Protein AF-A0A5M4DB14-F1 (afdb_monomer_lite)

pLDDT: mean 77.0, std 17.89, range [35.97, 96.94]

Structure (mmCIF, N/CA/C/O backbone):
data_AF-A0A5M4DB14-F1
#
_entry.id   AF-A0A5M4DB14-F1
#
loop_
_atom_site.group_PDB
_atom_site.id
_atom_site.type_symbol
_atom_site.label_atom_id
_atom_site.label_alt_id
_atom_site.label_comp_id
_atom_site.label_asym_id
_atom_site.label_entity_id
_atom_site.label_seq_id
_atom_site.pdbx_PDB_ins_code
_atom_site.Cartn_x
_atom_site.Cartn_y
_atom_site.Cartn_z
_atom_site.occupancy
_atom_site.B_iso_or_equiv
_atom_site.auth_seq_id
_atom_site.auth_comp_id
_atom_site.auth_asym_id
_atom_site.auth_atom_id
_atom_site.pdbx_PDB_model_num
ATOM 1 N N . MET A 1 1 ? -23.656 -10.791 34.675 1.00 42.69 1 MET A N 1
ATOM 2 C CA . MET A 1 1 ? -22.885 -11.433 33.591 1.00 42.69 1 MET A CA 1
ATOM 3 C C . MET A 1 1 ? -23.511 -10.957 32.286 1.00 42.69 1 MET A C 1
ATOM 5 O O . MET A 1 1 ? -24.404 -11.599 31.762 1.00 42.69 1 MET A O 1
ATOM 9 N N . SER A 1 2 ? -23.204 -9.719 31.890 1.00 44.06 2 SER A N 1
ATOM 10 C CA . SER A 1 2 ? -23.827 -9.058 30.737 1.00 44.06 2 SER A CA 1
ATOM 11 C C . SER A 1 2 ? -23.307 -9.688 29.452 1.00 44.06 2 SER A C 1
ATOM 13 O O . SER A 1 2 ? -22.102 -9.643 29.202 1.00 44.06 2 SER A O 1
ATOM 15 N N . GLU A 1 3 ? -24.208 -10.273 28.668 1.00 47.31 3 GLU A N 1
ATOM 16 C CA . GLU A 1 3 ? -23.924 -10.772 27.329 1.00 47.31 3 GLU A CA 1
ATOM 17 C C . GLU A 1 3 ? -23.264 -9.675 26.488 1.00 47.31 3 GLU A C 1
ATOM 19 O O . GLU A 1 3 ? -23.847 -8.623 26.218 1.00 47.31 3 GLU A O 1
ATOM 24 N N . GLN A 1 4 ? -22.016 -9.904 26.086 1.00 52.31 4 GLN A N 1
ATOM 25 C CA . GLN A 1 4 ? -21.402 -9.107 25.039 1.00 52.31 4 GLN A CA 1
ATOM 26 C C . GLN A 1 4 ? -22.081 -9.501 23.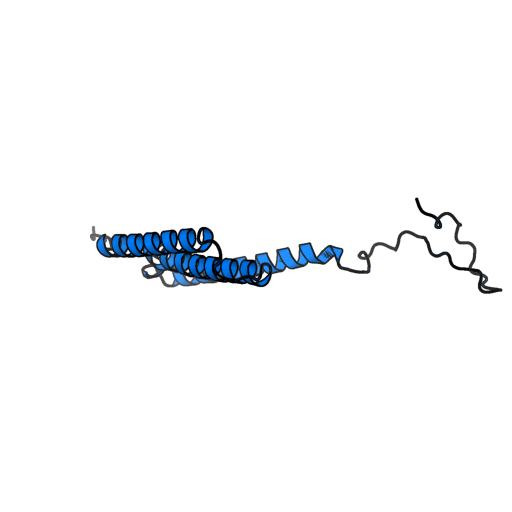729 1.00 52.31 4 GLN A C 1
ATOM 28 O O . GLN A 1 4 ? -21.827 -10.584 23.208 1.00 52.31 4 GLN A O 1
ATOM 33 N N . HIS A 1 5 ? -22.958 -8.640 23.205 1.00 44.25 5 HIS A N 1
ATOM 34 C CA . HIS A 1 5 ? -23.462 -8.763 21.840 1.00 44.25 5 HIS A CA 1
ATOM 35 C C . HIS A 1 5 ? -22.264 -8.823 20.885 1.00 44.25 5 HIS A C 1
ATOM 37 O O . HIS A 1 5 ? -21.637 -7.811 20.569 1.00 44.25 5 HIS A O 1
ATOM 43 N N . HIS A 1 6 ? -21.921 -10.035 20.463 1.00 49.44 6 HIS A N 1
ATOM 44 C CA . HIS A 1 6 ? -20.857 -10.308 19.519 1.00 49.44 6 HIS A CA 1
ATOM 45 C C . HIS A 1 6 ? -21.252 -9.652 18.191 1.00 49.44 6 HIS A C 1
ATOM 47 O O . HIS A 1 6 ? -22.141 -10.126 17.485 1.00 49.44 6 HIS A O 1
ATOM 53 N N . HIS A 1 7 ? -20.632 -8.516 17.865 1.00 61.56 7 HIS A N 1
ATOM 54 C CA . HIS A 1 7 ? -20.820 -7.836 16.585 1.00 61.56 7 HIS A CA 1
ATOM 55 C C . HIS A 1 7 ? -20.115 -8.650 15.492 1.00 61.56 7 HIS A C 1
ATOM 57 O O . HIS A 1 7 ? -18.984 -8.366 15.103 1.00 61.56 7 HIS A O 1
ATOM 63 N N . ILE A 1 8 ? -20.753 -9.738 15.066 1.00 69.31 8 ILE A N 1
ATOM 64 C CA . ILE A 1 8 ? -20.288 -10.570 13.961 1.00 69.31 8 ILE A CA 1
ATOM 65 C C . ILE A 1 8 ? -20.698 -9.842 12.685 1.00 69.31 8 ILE A C 1
ATOM 67 O O . ILE A 1 8 ? -21.881 -9.569 12.462 1.00 69.31 8 ILE A O 1
ATOM 71 N N . THR A 1 9 ? -19.726 -9.490 11.848 1.00 72.88 9 THR A N 1
ATOM 72 C CA . THR A 1 9 ? -20.030 -8.912 10.541 1.00 72.88 9 THR A CA 1
ATOM 73 C C . THR A 1 9 ? -20.854 -9.927 9.743 1.00 72.88 9 THR A C 1
ATOM 75 O O . THR A 1 9 ? -20.494 -11.105 9.679 1.00 72.88 9 THR A O 1
ATOM 78 N N . PRO A 1 10 ? -21.995 -9.522 9.159 1.00 84.06 10 PRO A N 1
ATOM 79 C CA . PRO A 1 10 ? -22.875 -10.469 8.495 1.00 84.06 10 PRO A CA 1
ATOM 80 C C . PRO A 1 10 ? -22.127 -11.134 7.339 1.00 84.06 10 PRO A C 1
ATOM 82 O O . PRO A 1 10 ? -21.526 -10.454 6.503 1.00 84.06 10 PRO A O 1
ATOM 85 N N . VAL A 1 11 ? -22.205 -12.466 7.265 1.00 83.69 11 VAL A N 1
ATOM 86 C CA . VAL A 1 11 ? -21.511 -13.298 6.261 1.00 83.69 11 VAL A CA 1
ATOM 87 C C . VAL A 1 11 ? -21.768 -12.837 4.825 1.00 83.69 11 VAL A C 1
ATOM 89 O O . VAL A 1 11 ? -20.900 -12.950 3.965 1.00 83.69 11 VAL A O 1
ATOM 92 N N . ARG A 1 12 ? -22.928 -12.221 4.578 1.00 86.12 12 ARG A N 1
ATOM 93 C CA . ARG A 1 12 ? -23.287 -11.610 3.296 1.00 86.12 12 ARG A CA 1
ATOM 94 C C . ARG A 1 12 ? -22.328 -10.489 2.881 1.00 86.12 12 ARG A C 1
ATOM 96 O O . ARG A 1 12 ? -21.960 -10.422 1.714 1.00 86.12 12 ARG A O 1
ATOM 103 N N . THR A 1 13 ? -21.910 -9.627 3.808 1.00 87.12 13 THR A N 1
ATOM 104 C CA . THR A 1 13 ? -20.970 -8.530 3.520 1.00 87.12 13 THR A CA 1
ATOM 105 C C . THR A 1 13 ? -19.595 -9.076 3.154 1.00 87.12 13 THR A C 1
ATOM 107 O O . THR A 1 13 ? -18.986 -8.612 2.192 1.00 87.12 13 THR A O 1
ATOM 110 N N . LEU A 1 14 ? -19.130 -10.099 3.877 1.00 88.31 14 LEU A N 1
ATOM 111 C CA . LEU A 1 14 ? -17.859 -10.765 3.589 1.00 88.31 14 LEU A CA 1
ATOM 112 C C . LEU A 1 14 ? -17.900 -11.489 2.238 1.00 88.31 14 LEU A C 1
ATOM 114 O O . LEU A 1 14 ? -16.962 -11.365 1.457 1.00 88.31 14 LEU A O 1
ATOM 118 N N . ALA A 1 15 ? -19.003 -12.176 1.927 1.00 90.12 15 ALA A N 1
ATOM 119 C CA . ALA A 1 15 ? -19.187 -12.879 0.659 1.00 90.12 15 ALA A CA 1
ATOM 120 C C . ALA A 1 15 ? -19.254 -11.925 -0.546 1.00 90.12 15 ALA A C 1
ATOM 122 O O . ALA A 1 15 ? -18.627 -12.187 -1.570 1.00 90.12 15 ALA A O 1
ATOM 123 N N . LEU A 1 16 ? -19.957 -10.792 -0.424 1.00 89.75 16 LEU A N 1
ATOM 124 C CA . LEU A 1 16 ? -19.985 -9.763 -1.471 1.00 89.75 16 LEU A CA 1
ATOM 125 C C . LEU A 1 16 ? -18.599 -9.150 -1.697 1.00 89.75 16 LEU A C 1
ATOM 127 O O . LEU A 1 16 ? -18.189 -8.971 -2.843 1.00 89.75 16 LEU A O 1
ATOM 131 N N . ASN A 1 17 ? -17.857 -8.874 -0.620 1.00 91.56 17 ASN A N 1
ATOM 132 C CA . ASN A 1 17 ? -16.500 -8.351 -0.736 1.00 91.56 17 ASN A CA 1
ATOM 133 C C . ASN A 1 17 ? -15.549 -9.385 -1.350 1.00 91.56 17 ASN A C 1
ATOM 135 O O . ASN A 1 17 ? -14.746 -9.038 -2.207 1.00 91.56 17 ASN A O 1
ATOM 139 N N . LEU A 1 18 ? -15.675 -10.661 -0.973 1.00 90.25 18 LEU A N 1
ATOM 140 C CA . LEU A 1 18 ? -14.937 -11.761 -1.595 1.00 90.25 18 LEU A CA 1
ATOM 141 C C . LEU A 1 18 ? -15.223 -11.834 -3.098 1.00 90.25 18 LEU A C 1
ATOM 143 O O . LEU A 1 18 ? -14.286 -11.898 -3.887 1.00 90.25 18 LEU A O 1
ATOM 147 N N . GLY A 1 19 ? -16.494 -11.744 -3.501 1.00 93.06 19 GLY A N 1
ATOM 148 C CA . GLY A 1 19 ? -16.883 -11.678 -4.910 1.00 93.06 19 GLY A CA 1
ATOM 149 C C . GLY A 1 19 ? -16.237 -10.499 -5.641 1.00 93.06 19 GLY A C 1
ATOM 150 O O . GLY A 1 19 ? -15.645 -10.689 -6.702 1.00 93.06 19 GLY A O 1
ATOM 151 N N . ALA A 1 20 ? -16.264 -9.302 -5.046 1.00 92.25 20 ALA A N 1
ATOM 152 C CA . ALA A 1 20 ? -15.590 -8.129 -5.602 1.00 92.25 20 ALA A CA 1
ATOM 153 C C . ALA A 1 20 ? -14.075 -8.362 -5.758 1.00 92.25 20 ALA A C 1
ATOM 155 O O . ALA A 1 20 ? -13.523 -8.107 -6.825 1.00 92.25 20 ALA A O 1
ATOM 156 N N . LEU A 1 21 ? -13.400 -8.914 -4.744 1.00 92.44 21 LEU A N 1
ATOM 157 C CA . LEU A 1 21 ? -11.967 -9.220 -4.819 1.00 92.44 21 LEU A CA 1
ATOM 158 C C . LEU A 1 21 ? -11.635 -10.270 -5.887 1.00 92.44 21 LEU A C 1
ATOM 160 O O . LEU A 1 21 ? -10.607 -10.135 -6.551 1.00 92.44 21 LEU A O 1
ATOM 164 N N . MET A 1 22 ? -12.484 -11.285 -6.071 1.00 94.38 22 MET A N 1
ATOM 165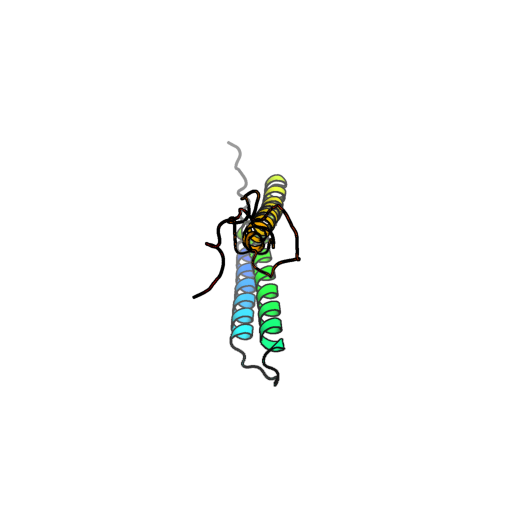 C CA . MET A 1 22 ? -12.320 -12.280 -7.136 1.00 94.38 22 MET A CA 1
ATOM 166 C C . MET A 1 22 ? -12.428 -11.630 -8.518 1.00 94.38 22 MET A C 1
ATOM 168 O O . MET A 1 22 ? -11.606 -11.907 -9.388 1.00 94.38 22 MET A O 1
ATOM 172 N N . VAL A 1 23 ? -13.377 -10.709 -8.707 1.00 93.56 23 VAL A N 1
ATOM 173 C CA . VAL A 1 23 ? -13.502 -9.939 -9.955 1.00 93.56 23 VAL A CA 1
ATOM 174 C C . VAL A 1 23 ? -12.265 -9.073 -10.192 1.00 93.56 23 VAL A C 1
ATOM 176 O O . VAL A 1 23 ? -11.701 -9.117 -11.284 1.00 93.56 23 VAL A O 1
ATOM 179 N N . LEU A 1 24 ? -11.792 -8.337 -9.178 1.00 90.00 24 LEU A N 1
ATOM 180 C CA . LEU A 1 24 ? -10.564 -7.542 -9.301 1.00 90.00 24 LEU A CA 1
ATOM 181 C C . LEU A 1 24 ? -9.339 -8.422 -9.608 1.00 90.00 24 LEU A C 1
ATOM 183 O O . LEU A 1 24 ? -8.493 -8.017 -10.399 1.00 90.00 24 LEU A O 1
ATOM 187 N N . MET A 1 25 ? -9.242 -9.625 -9.032 1.00 91.88 25 MET A N 1
ATOM 188 C CA . MET A 1 25 ? -8.165 -10.572 -9.344 1.00 91.88 25 MET A CA 1
ATOM 189 C C . MET A 1 25 ? -8.208 -10.990 -10.815 1.00 91.88 25 MET A C 1
ATOM 191 O O . MET A 1 25 ? -7.196 -10.889 -11.510 1.00 91.88 25 MET A O 1
ATOM 195 N N . VAL A 1 26 ? -9.369 -11.432 -11.301 1.00 91.75 26 VAL A N 1
ATOM 196 C CA . VAL A 1 26 ? -9.524 -11.822 -12.708 1.00 91.75 26 VAL A CA 1
ATOM 197 C C . VAL A 1 26 ? -9.180 -10.645 -13.616 1.00 91.75 26 VAL A C 1
ATOM 199 O O . VAL A 1 26 ? -8.433 -10.824 -14.571 1.00 91.75 26 VAL A O 1
ATOM 202 N N . LEU A 1 27 ? -9.618 -9.432 -13.272 1.00 87.69 27 LEU A N 1
ATOM 203 C CA . LEU A 1 27 ? -9.287 -8.224 -14.024 1.00 87.69 27 LEU A CA 1
ATOM 204 C C . LEU A 1 27 ? -7.772 -7.975 -14.087 1.00 87.69 27 LEU A C 1
ATOM 206 O O . LEU A 1 27 ? -7.264 -7.676 -15.163 1.00 87.69 27 LEU A O 1
ATOM 210 N N . THR A 1 28 ? -7.036 -8.142 -12.980 1.00 87.94 28 THR A N 1
ATOM 211 C CA . THR A 1 28 ? -5.565 -8.007 -12.999 1.00 87.94 28 THR A CA 1
ATOM 212 C C . THR A 1 28 ? -4.884 -9.067 -13.855 1.00 87.94 28 THR A C 1
ATOM 214 O O . THR A 1 28 ? -3.950 -8.751 -14.585 1.00 87.94 28 THR A O 1
ATOM 217 N N . VAL A 1 29 ? -5.362 -10.313 -13.806 1.00 87.12 29 VAL A N 1
ATOM 218 C CA . VAL A 1 29 ? -4.817 -11.405 -14.623 1.00 87.12 29 VAL A CA 1
ATOM 219 C C . VAL A 1 29 ? -5.096 -11.147 -16.101 1.00 87.12 29 VAL A C 1
ATOM 221 O O . VAL A 1 29 ? -4.201 -11.289 -16.923 1.00 87.12 29 VAL A O 1
ATOM 224 N N . VAL A 1 30 ? -6.305 -10.704 -16.446 1.00 85.50 30 VAL A N 1
ATOM 225 C CA . VAL A 1 30 ? -6.655 -10.334 -17.822 1.00 85.50 30 VAL A CA 1
ATOM 226 C C . VAL A 1 30 ? -5.803 -9.154 -18.294 1.00 85.50 30 VA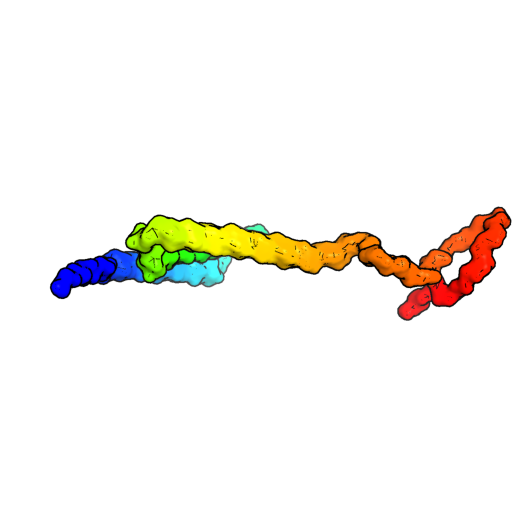L A C 1
ATOM 228 O O . VAL A 1 30 ? -5.231 -9.231 -19.374 1.00 85.50 30 VAL A O 1
ATOM 231 N 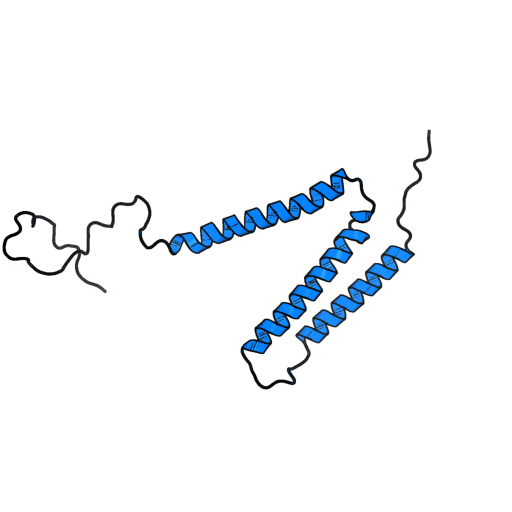N . ALA A 1 31 ? -5.632 -8.107 -17.482 1.00 82.19 31 ALA A N 1
ATOM 232 C CA . ALA A 1 31 ? -4.755 -6.982 -17.818 1.00 82.19 31 ALA A CA 1
ATOM 233 C C . ALA A 1 31 ? -3.295 -7.420 -18.055 1.00 82.19 31 ALA A C 1
ATOM 235 O O . ALA A 1 31 ? -2.623 -6.894 -18.940 1.00 82.19 31 ALA A O 1
ATOM 236 N N . ALA A 1 32 ? -2.817 -8.421 -17.310 1.00 80.50 32 ALA A N 1
ATOM 237 C CA . ALA A 1 32 ? -1.479 -8.978 -17.484 1.00 80.50 32 ALA A CA 1
ATOM 238 C C . ALA A 1 32 ? -1.347 -9.894 -18.716 1.00 80.50 32 ALA A C 1
ATOM 240 O O . ALA A 1 32 ? -0.281 -9.936 -19.324 1.00 80.50 32 ALA A O 1
ATOM 241 N N . LEU A 1 33 ? -2.399 -10.643 -19.068 1.00 77.44 33 LEU A N 1
ATOM 242 C CA . LEU A 1 33 ? -2.351 -11.680 -20.106 1.00 77.44 33 LEU A CA 1
ATOM 243 C C . LEU A 1 33 ? -2.815 -11.220 -21.489 1.00 77.44 33 LEU A C 1
ATOM 245 O O . LEU A 1 33 ? -2.519 -11.911 -22.460 1.00 77.44 33 LEU A O 1
ATOM 249 N N . VAL A 1 34 ? -3.552 -10.113 -21.607 1.00 71.62 34 VAL A N 1
ATOM 250 C CA . VAL A 1 34 ? -4.001 -9.608 -22.912 1.00 71.62 34 VAL A CA 1
ATOM 251 C C . VAL A 1 34 ? -2.781 -9.142 -23.726 1.00 71.62 34 VAL A C 1
ATOM 253 O O . VAL A 1 34 ? -2.128 -8.170 -23.334 1.00 71.62 34 VAL A O 1
ATOM 256 N N . PRO A 1 35 ? -2.466 -9.791 -24.868 1.00 63.28 35 PRO A N 1
ATOM 257 C CA . PRO A 1 35 ? -1.446 -9.307 -25.790 1.00 63.28 35 PRO A CA 1
ATOM 258 C C . PRO A 1 35 ? -1.909 -7.973 -26.401 1.00 63.28 35 PRO A C 1
ATOM 260 O O . PRO A 1 35 ? -3.091 -7.831 -26.728 1.00 63.28 35 PRO A O 1
ATOM 263 N N . PRO A 1 36 ? -1.023 -6.977 -26.552 1.00 60.62 36 PRO A N 1
ATOM 264 C CA . PRO A 1 36 ? -1.409 -5.634 -26.969 1.00 60.62 36 PRO A CA 1
ATOM 265 C C . PRO A 1 36 ? -1.979 -5.562 -28.383 1.00 60.62 36 PRO A C 1
ATOM 267 O O . PRO A 1 36 ? -1.420 -6.082 -29.342 1.00 60.62 36 PRO A O 1
ATOM 270 N N . PHE A 1 37 ? -3.053 -4.785 -28.499 1.00 57.72 37 PHE A N 1
ATOM 271 C CA . PHE A 1 37 ? -3.688 -4.354 -29.744 1.00 57.72 37 PHE A CA 1
ATOM 272 C C . PHE A 1 37 ? -2.982 -3.125 -30.376 1.00 57.72 37 PHE A C 1
ATOM 274 O O . PHE A 1 37 ? -3.475 -2.588 -31.365 1.00 57.72 37 PHE A O 1
ATOM 281 N N . LEU A 1 38 ? -1.871 -2.625 -29.797 1.00 55.69 38 LEU A N 1
ATOM 282 C CA . LEU A 1 38 ? -1.256 -1.331 -30.142 1.00 55.69 38 LEU A CA 1
ATOM 283 C C . LEU A 1 38 ? 0.255 -1.449 -30.469 1.00 55.69 38 LEU A C 1
ATOM 285 O O . LEU A 1 38 ? 0.956 -2.126 -29.723 1.00 55.69 38 LEU A O 1
ATOM 289 N N . PRO A 1 39 ? 0.792 -0.773 -31.511 1.00 61.78 39 PRO A N 1
ATOM 290 C CA . PRO A 1 39 ? 2.113 -1.079 -32.093 1.00 61.78 39 PRO A CA 1
ATOM 291 C C . PRO A 1 39 ? 3.335 -0.396 -31.435 1.00 61.78 39 PRO A C 1
ATOM 293 O O . PRO A 1 39 ? 4.332 -0.190 -32.118 1.00 61.78 39 PRO A O 1
ATOM 296 N N . ASN A 1 40 ? 3.275 0.032 -30.165 1.00 61.72 40 ASN A N 1
ATOM 297 C CA . ASN A 1 40 ? 4.353 0.824 -29.541 1.00 61.72 40 ASN A CA 1
ATOM 298 C C . ASN A 1 40 ? 4.820 0.254 -28.190 1.00 61.72 40 ASN A C 1
ATOM 300 O O . ASN A 1 40 ? 4.146 0.396 -27.169 1.00 61.72 40 ASN A O 1
ATOM 304 N N . ASP A 1 41 ? 6.030 -0.295 -28.188 1.00 68.81 41 ASP A N 1
ATOM 305 C CA . ASP A 1 41 ? 6.563 -1.196 -27.157 1.00 68.81 41 ASP A CA 1
ATOM 306 C C . ASP A 1 41 ? 6.908 -0.497 -25.823 1.00 68.81 41 ASP A C 1
ATOM 308 O O . ASP A 1 41 ? 6.777 -1.078 -24.745 1.00 68.81 41 ASP A O 1
ATOM 312 N N . ALA A 1 42 ? 7.323 0.776 -25.862 1.00 68.75 42 ALA A N 1
ATOM 313 C CA . ALA A 1 42 ? 7.826 1.485 -24.677 1.00 68.75 42 ALA A CA 1
ATOM 314 C C . ALA A 1 42 ? 6.714 2.059 -23.776 1.00 68.75 42 ALA A C 1
ATOM 316 O O . ALA A 1 42 ? 6.726 1.879 -22.558 1.00 68.75 42 ALA A O 1
ATOM 317 N N . TRP A 1 43 ? 5.721 2.733 -24.363 1.00 68.75 43 TRP A N 1
ATOM 318 C CA . TRP A 1 43 ? 4.626 3.372 -23.615 1.00 68.75 43 TRP A CA 1
ATOM 319 C C . TRP A 1 43 ? 3.622 2.359 -23.055 1.00 68.75 43 TRP A C 1
ATOM 321 O O . TRP A 1 43 ? 2.931 2.625 -22.070 1.00 68.75 43 TRP A O 1
ATOM 331 N N . GLN A 1 44 ? 3.570 1.174 -23.655 1.00 70.94 44 GLN A N 1
ATOM 332 C CA . GLN A 1 44 ? 2.663 0.107 -23.268 1.00 70.94 44 GLN A CA 1
ATOM 333 C C . GLN A 1 44 ? 3.013 -0.502 -21.906 1.00 70.94 44 GLN A C 1
ATOM 335 O O . GLN A 1 44 ? 2.120 -0.727 -21.089 1.00 70.94 44 GLN A O 1
ATOM 340 N N . SER A 1 45 ? 4.299 -0.761 -21.655 1.00 73.94 45 SER A N 1
ATOM 341 C CA . SER A 1 45 ? 4.753 -1.355 -20.392 1.00 73.94 45 SER A CA 1
ATOM 342 C C . SER A 1 45 ? 4.393 -0.461 -19.203 1.00 73.94 45 SER A C 1
ATOM 344 O O . SER A 1 45 ? 3.853 -0.927 -18.198 1.00 73.94 45 SER A O 1
ATOM 346 N N . VAL A 1 46 ? 4.585 0.852 -19.364 1.00 81.94 46 VAL A N 1
ATOM 347 C CA . VAL A 1 46 ? 4.214 1.843 -18.350 1.00 81.94 46 VAL A CA 1
ATOM 348 C C . VAL A 1 46 ? 2.701 1.857 -18.139 1.00 81.94 46 VAL A C 1
ATOM 350 O O . VAL A 1 46 ? 2.254 1.747 -17.001 1.00 81.94 46 VAL A O 1
ATOM 353 N N . PHE A 1 47 ? 1.908 1.916 -19.215 1.00 82.62 47 PHE A N 1
ATOM 354 C CA . PHE A 1 47 ? 0.447 1.952 -19.111 1.00 82.62 47 PHE A CA 1
ATOM 355 C C . PHE A 1 47 ? -0.131 0.699 -18.435 1.00 82.62 47 PHE A C 1
ATOM 357 O O . PHE A 1 47 ? -0.955 0.824 -17.527 1.00 82.62 47 PHE A O 1
ATOM 364 N N . ASN A 1 48 ? 0.328 -0.501 -18.811 1.00 83.56 48 ASN A N 1
ATOM 365 C CA . ASN A 1 48 ? -0.135 -1.743 -18.185 1.00 83.56 48 ASN A CA 1
ATOM 366 C C . ASN A 1 48 ? 0.236 -1.790 -16.695 1.00 83.56 48 ASN A C 1
ATOM 368 O O . ASN A 1 48 ? -0.616 -2.072 -15.853 1.00 83.56 48 ASN A O 1
ATOM 372 N N . ASN A 1 49 ? 1.472 -1.416 -16.344 1.00 86.69 49 ASN A N 1
ATOM 373 C CA . ASN A 1 49 ? 1.887 -1.348 -14.944 1.00 86.69 49 ASN A CA 1
ATOM 374 C C . ASN A 1 49 ? 1.067 -0.334 -14.141 1.00 86.69 49 ASN A C 1
ATOM 376 O O . ASN A 1 49 ? 0.673 -0.637 -13.016 1.00 86.69 49 ASN A O 1
ATOM 380 N N . THR A 1 50 ? 0.761 0.841 -14.697 1.00 89.62 50 THR A N 1
ATOM 381 C CA . THR A 1 50 ? -0.089 1.836 -14.025 1.00 89.62 50 THR A CA 1
ATOM 382 C C . THR A 1 50 ? -1.505 1.305 -13.797 1.00 89.62 50 THR A C 1
ATOM 384 O O . THR A 1 50 ? -2.047 1.454 -12.696 1.00 89.62 50 THR A O 1
ATOM 387 N N . VAL A 1 51 ? -2.103 0.646 -14.794 1.00 88.44 51 VAL A N 1
ATOM 388 C CA . VAL A 1 51 ? -3.426 0.015 -14.659 1.00 88.44 51 VAL A CA 1
ATOM 389 C C . VAL A 1 51 ? -3.391 -1.093 -13.603 1.00 88.44 51 VAL A C 1
ATOM 391 O O . VAL A 1 51 ? -4.225 -1.098 -12.695 1.00 88.44 51 VAL A O 1
ATOM 394 N N . ALA A 1 52 ? -2.397 -1.981 -13.652 1.00 88.56 52 ALA A N 1
ATOM 395 C CA . ALA A 1 52 ? -2.232 -3.065 -12.687 1.00 88.56 52 ALA A CA 1
ATOM 396 C C . ALA A 1 52 ? -2.046 -2.545 -11.249 1.00 88.56 52 ALA A C 1
ATOM 398 O O . ALA A 1 52 ? -2.715 -3.032 -10.334 1.00 88.56 52 ALA A O 1
ATOM 399 N N . LEU A 1 53 ? -1.213 -1.515 -11.048 1.00 91.25 53 LEU A N 1
ATOM 400 C CA . LEU A 1 53 ? -1.022 -0.842 -9.755 1.00 91.25 53 LEU A CA 1
ATOM 401 C C . LEU A 1 53 ? -2.318 -0.219 -9.239 1.00 91.25 53 LEU A C 1
ATOM 403 O O . LEU A 1 53 ? -2.657 -0.386 -8.070 1.00 91.25 53 LEU A O 1
ATOM 407 N N . THR A 1 54 ? -3.080 0.443 -10.110 1.00 92.88 54 THR A N 1
ATOM 408 C CA . THR A 1 54 ? -4.353 1.070 -9.728 1.00 92.88 54 THR A CA 1
ATOM 409 C C . THR A 1 54 ? -5.352 0.022 -9.233 1.00 92.88 54 THR A C 1
ATOM 411 O O . THR A 1 54 ? -5.974 0.195 -8.181 1.00 92.88 54 THR A O 1
ATOM 414 N N . ILE A 1 55 ? -5.468 -1.107 -9.941 1.00 92.75 55 ILE A N 1
ATOM 415 C CA . ILE A 1 55 ? -6.343 -2.212 -9.525 1.00 92.75 55 ILE A CA 1
ATOM 416 C C . ILE A 1 55 ? -5.833 -2.845 -8.219 1.00 92.75 55 ILE A C 1
ATOM 418 O O . ILE A 1 55 ? -6.632 -3.149 -7.328 1.00 92.75 55 ILE A O 1
ATOM 422 N N . ALA A 1 56 ? -4.515 -3.000 -8.061 1.00 91.69 56 ALA A N 1
ATOM 423 C CA . ALA A 1 56 ? -3.913 -3.518 -6.834 1.00 91.69 56 ALA A CA 1
ATOM 424 C C . ALA A 1 56 ? -4.200 -2.617 -5.618 1.00 91.69 56 ALA A C 1
ATOM 426 O O . ALA A 1 56 ? -4.565 -3.129 -4.555 1.00 91.69 56 ALA A O 1
ATOM 427 N N . CYS A 1 57 ? -4.120 -1.292 -5.774 1.00 93.62 57 CYS A N 1
ATOM 428 C CA . CYS A 1 57 ? -4.478 -0.331 -4.730 1.00 93.62 57 CYS A CA 1
ATOM 429 C C . CYS A 1 57 ? -5.954 -0.454 -4.330 1.00 93.62 57 CYS A C 1
ATOM 431 O O . CYS A 1 57 ? -6.249 -0.594 -3.143 1.00 93.62 57 CYS A O 1
ATOM 433 N N . LEU A 1 58 ? -6.877 -0.494 -5.300 1.00 93.88 58 LEU A N 1
ATOM 434 C CA . LEU A 1 58 ? -8.313 -0.671 -5.032 1.00 93.88 58 LEU A CA 1
ATOM 435 C C . LEU A 1 58 ? -8.602 -1.976 -4.277 1.00 93.88 58 LEU A C 1
ATOM 437 O O . LEU A 1 58 ? -9.365 -1.989 -3.304 1.00 93.88 58 LEU A O 1
ATOM 441 N N . LYS A 1 59 ? -7.951 -3.071 -4.686 1.00 93.75 59 LYS A N 1
ATOM 442 C CA . LYS A 1 59 ? -8.038 -4.371 -4.011 1.00 93.75 59 LYS A CA 1
ATOM 443 C C . LYS A 1 59 ? -7.570 -4.269 -2.556 1.00 93.75 59 LYS A C 1
ATOM 445 O O . LYS A 1 59 ? -8.270 -4.742 -1.661 1.00 93.75 59 LYS A O 1
ATOM 450 N N . ALA A 1 60 ? -6.420 -3.640 -2.310 1.00 92.81 60 ALA A N 1
ATOM 451 C CA . ALA A 1 60 ? -5.881 -3.461 -0.963 1.00 92.81 60 ALA A CA 1
ATOM 452 C C . ALA A 1 60 ? -6.826 -2.635 -0.074 1.00 92.81 60 ALA A C 1
ATOM 454 O O . ALA A 1 60 ? -7.094 -3.024 1.064 1.00 92.81 60 ALA A O 1
ATOM 455 N N . THR A 1 61 ? -7.408 -1.552 -0.601 1.00 92.88 61 THR A N 1
ATOM 456 C CA . THR A 1 61 ? -8.373 -0.727 0.142 1.00 92.88 61 THR A CA 1
ATOM 457 C C . THR A 1 61 ? -9.613 -1.529 0.557 1.00 92.88 61 THR A C 1
ATOM 459 O O . THR A 1 61 ? -10.021 -1.460 1.717 1.00 92.88 61 THR A O 1
ATOM 462 N N . LEU A 1 62 ? -10.186 -2.342 -0.341 1.00 92.12 62 LEU A N 1
ATOM 463 C CA . LEU A 1 62 ? -11.338 -3.207 -0.027 1.00 92.12 62 LEU A CA 1
ATOM 464 C C . LEU A 1 62 ? -11.018 -4.256 1.047 1.00 92.12 62 LEU A C 1
ATOM 466 O O . LEU A 1 62 ? -11.848 -4.526 1.921 1.00 92.12 62 LEU A O 1
ATOM 470 N N . VAL A 1 63 ? -9.818 -4.843 1.003 1.00 93.50 63 VAL A N 1
ATOM 471 C CA . VAL A 1 63 ? -9.359 -5.806 2.017 1.00 93.50 63 VAL A CA 1
ATOM 472 C C . VAL A 1 63 ? -9.254 -5.139 3.389 1.00 93.50 63 VAL A C 1
ATOM 474 O O . VAL A 1 63 ? -9.800 -5.659 4.363 1.00 93.50 63 VAL A O 1
ATOM 477 N N . ILE A 1 64 ? -8.614 -3.972 3.468 1.00 92.00 64 ILE A N 1
ATOM 478 C CA . ILE A 1 64 ? -8.394 -3.263 4.736 1.00 92.00 64 ILE A CA 1
ATOM 479 C C . ILE A 1 64 ? -9.725 -2.801 5.345 1.00 92.00 64 ILE A C 1
ATOM 481 O O . ILE A 1 64 ? -9.973 -2.984 6.538 1.00 92.00 64 ILE A O 1
ATOM 485 N N . LEU A 1 65 ? -10.621 -2.230 4.539 1.00 90.19 65 LEU A N 1
ATOM 486 C CA . LEU A 1 65 ? -11.872 -1.683 5.064 1.00 90.19 65 LEU A CA 1
ATOM 487 C C . LEU A 1 65 ? -12.821 -2.767 5.586 1.00 90.19 65 LEU A C 1
ATOM 489 O O . LEU A 1 65 ? -13.454 -2.555 6.622 1.00 90.19 65 LEU A O 1
ATOM 493 N N . ILE A 1 66 ? -12.925 -3.901 4.885 1.00 89.88 66 ILE A N 1
ATOM 494 C CA . ILE A 1 66 ? -13.934 -4.928 5.179 1.00 89.88 66 ILE A CA 1
ATOM 495 C C . ILE A 1 66 ? -13.341 -6.137 5.908 1.00 89.88 66 ILE A C 1
ATOM 497 O O . ILE A 1 66 ? -13.816 -6.463 6.992 1.00 89.88 66 ILE A O 1
ATOM 501 N N . PHE A 1 67 ? -12.311 -6.793 5.358 1.00 87.06 67 PHE A N 1
ATOM 502 C CA . PHE A 1 67 ? -11.765 -8.034 5.932 1.00 87.06 67 PHE A CA 1
ATOM 503 C C . PHE A 1 67 ? -10.940 -7.793 7.192 1.00 87.06 67 PHE A C 1
ATOM 505 O O . PHE A 1 67 ? -11.075 -8.542 8.154 1.00 87.06 67 PHE A O 1
ATOM 512 N N . MET A 1 68 ? -10.139 -6.726 7.220 1.00 89.81 68 MET A N 1
ATOM 513 C CA . MET A 1 68 ? -9.465 -6.307 8.456 1.00 89.81 68 MET A CA 1
ATOM 514 C C . MET A 1 68 ? -10.407 -5.570 9.417 1.00 89.81 68 MET A C 1
ATOM 516 O O . MET A 1 68 ? -10.007 -5.203 10.518 1.00 89.81 68 MET A O 1
ATOM 520 N N . GLY A 1 69 ? -11.658 -5.328 9.010 1.00 87.19 69 GLY A N 1
ATOM 521 C CA . GLY A 1 69 ? -12.669 -4.701 9.852 1.00 87.19 69 GLY A CA 1
ATOM 522 C C . GLY A 1 69 ? -12.345 -3.263 10.259 1.00 87.19 69 GLY A C 1
ATOM 523 O O . GLY A 1 69 ? -12.967 -2.755 11.189 1.00 87.19 69 GLY A O 1
ATOM 524 N N . VAL A 1 70 ? -11.417 -2.573 9.579 1.00 90.56 70 VAL A N 1
ATOM 525 C CA . VAL A 1 70 ? -10.990 -1.211 9.956 1.00 90.56 70 VAL A CA 1
ATOM 526 C C . VAL A 1 70 ? -12.169 -0.235 9.949 1.00 90.56 70 VAL A C 1
ATOM 528 O O . VAL A 1 70 ? -12.271 0.618 10.830 1.00 90.56 70 VAL A O 1
ATOM 531 N N . LYS A 1 71 ? -13.118 -0.402 9.017 1.00 87.56 71 LYS A N 1
ATOM 532 C CA . LYS A 1 71 ? -14.347 0.407 8.958 1.00 87.56 71 LYS A CA 1
ATOM 533 C C . LYS A 1 71 ? -15.218 0.271 10.215 1.00 87.56 71 LYS A C 1
ATOM 535 O O . LYS A 1 71 ? -15.863 1.240 10.602 1.00 87.56 71 LYS A O 1
ATOM 540 N N . TYR A 1 72 ? -15.250 -0.916 10.816 1.00 87.75 72 TYR A N 1
ATOM 541 C CA . TYR A 1 72 ? -16.102 -1.250 11.965 1.00 87.75 72 TYR A CA 1
ATOM 542 C C . TYR A 1 72 ? -15.370 -1.132 13.306 1.00 87.75 72 TYR A C 1
ATOM 544 O O . TYR A 1 72 ? -15.992 -1.217 14.360 1.00 87.75 72 TYR A O 1
ATOM 552 N N . SER A 1 73 ? -14.051 -0.947 13.266 1.00 88.06 73 SER A N 1
ATOM 553 C CA . SER A 1 73 ? -13.222 -0.824 14.455 1.00 88.06 73 SER A CA 1
ATOM 554 C C . SER A 1 73 ? -13.321 0.564 15.099 1.00 88.06 73 SER A C 1
ATOM 556 O O . SER A 1 73 ? -13.924 1.501 14.569 1.00 88.06 73 SER A O 1
ATOM 558 N N . THR A 1 74 ? -12.705 0.700 16.271 1.00 92.31 74 THR A N 1
ATOM 559 C CA . THR A 1 74 ? -12.627 1.962 17.009 1.00 92.31 74 THR A CA 1
ATOM 560 C C . THR A 1 74 ? -11.903 3.048 16.206 1.00 92.31 74 THR A C 1
ATOM 562 O O . THR A 1 74 ? -11.045 2.770 15.363 1.00 92.31 74 THR A O 1
ATOM 565 N N . ARG A 1 75 ? -12.193 4.319 16.517 1.00 90.81 75 ARG A N 1
ATOM 566 C CA . ARG A 1 75 ? -11.501 5.469 15.907 1.00 90.81 75 ARG A CA 1
ATOM 567 C C . ARG A 1 75 ? -9.990 5.428 16.138 1.00 90.81 75 ARG A C 1
ATOM 569 O O . ARG A 1 75 ? -9.242 5.824 15.254 1.00 90.81 75 ARG A O 1
ATOM 576 N N . LEU A 1 76 ? -9.551 4.893 17.280 1.00 93.12 76 LEU A N 1
ATOM 577 C CA . LEU A 1 76 ? -8.134 4.699 17.578 1.00 93.12 76 LEU A CA 1
ATOM 578 C C . LEU A 1 76 ? -7.484 3.777 16.540 1.00 93.12 76 LEU A C 1
ATOM 580 O O . LEU A 1 76 ? -6.494 4.151 15.920 1.00 93.12 76 LEU A O 1
ATOM 584 N N . THR A 1 77 ? -8.087 2.617 16.271 1.00 92.25 77 THR A N 1
ATOM 585 C CA . THR A 1 77 ? -7.589 1.669 15.262 1.00 92.25 77 THR A CA 1
ATOM 586 C C . THR A 1 77 ? -7.528 2.285 13.864 1.00 92.25 77 THR A C 1
ATOM 588 O O . THR A 1 77 ? -6.570 2.045 13.134 1.00 92.25 77 THR A O 1
ATOM 591 N N . GLN A 1 78 ? -8.511 3.109 13.492 1.00 91.81 78 GLN A N 1
ATOM 592 C CA . GLN A 1 78 ? -8.516 3.798 12.196 1.00 91.81 78 GLN A CA 1
ATOM 593 C C . GLN A 1 78 ? -7.364 4.802 12.068 1.00 91.81 78 GLN A C 1
ATOM 595 O O . GLN A 1 78 ? -6.712 4.847 11.026 1.00 91.81 78 GLN A O 1
ATOM 600 N N . VAL A 1 79 ? -7.073 5.564 13.128 1.00 95.38 79 VAL A N 1
ATOM 601 C CA . VAL A 1 79 ? -5.934 6.496 13.148 1.00 95.38 79 VAL A CA 1
ATOM 602 C C . VAL A 1 79 ? -4.616 5.737 13.013 1.00 95.38 79 VAL A C 1
ATOM 604 O O . VAL A 1 79 ? -3.798 6.104 12.174 1.00 95.38 79 VAL A O 1
ATOM 607 N N . TYR A 1 80 ? -4.429 4.643 13.758 1.00 95.12 80 TYR A N 1
ATOM 608 C CA . TYR A 1 80 ? -3.226 3.810 13.634 1.00 95.12 80 TYR A CA 1
ATOM 609 C C . TYR A 1 80 ? -3.072 3.197 12.239 1.00 95.12 80 TYR A C 1
ATOM 611 O O . TYR A 1 80 ? -1.959 3.153 11.718 1.00 95.12 80 TYR A O 1
ATOM 619 N N . ALA A 1 81 ? -4.170 2.775 11.605 1.00 93.00 81 ALA A N 1
ATOM 620 C CA . ALA A 1 81 ? -4.133 2.258 10.239 1.00 93.00 81 ALA A CA 1
ATOM 621 C C . ALA A 1 81 ? -3.613 3.312 9.245 1.00 93.00 81 ALA A C 1
ATOM 623 O O . ALA A 1 81 ? -2.753 3.005 8.424 1.00 93.00 81 ALA A O 1
ATOM 624 N N . VAL A 1 82 ? -4.075 4.565 9.350 1.00 93.88 82 VAL A N 1
ATOM 625 C CA . VAL A 1 82 ? -3.579 5.677 8.515 1.00 93.88 82 VAL A CA 1
ATOM 626 C C . VAL A 1 82 ? -2.132 6.036 8.866 1.00 93.88 82 VAL A C 1
ATOM 628 O O . VAL A 1 82 ? -1.316 6.258 7.972 1.00 93.88 82 VAL A O 1
ATOM 631 N N . MET A 1 83 ? -1.784 6.037 10.154 1.00 96.56 83 MET A N 1
ATOM 632 C CA . MET A 1 83 ? -0.426 6.322 10.622 1.00 96.56 83 MET A CA 1
ATOM 633 C C . MET A 1 83 ? 0.592 5.289 10.118 1.00 96.56 83 MET A C 1
ATOM 635 O O . MET A 1 83 ? 1.734 5.645 9.846 1.00 96.56 83 MET A O 1
ATOM 639 N N . GLY A 1 84 ? 0.174 4.037 9.907 1.00 94.62 84 GLY A N 1
ATOM 640 C CA . GLY A 1 84 ? 0.995 3.014 9.256 1.00 94.62 84 GLY A CA 1
ATOM 641 C C . GLY A 1 84 ? 1.407 3.393 7.829 1.00 94.62 84 GLY A C 1
ATOM 642 O O . GLY A 1 84 ? 2.568 3.224 7.467 1.00 94.62 84 GLY A O 1
ATOM 643 N N . PHE A 1 85 ? 0.507 3.981 7.033 1.00 93.38 85 PHE A N 1
ATOM 644 C CA . PHE A 1 85 ? 0.850 4.466 5.688 1.00 93.38 85 PHE A CA 1
ATOM 645 C C . PHE A 1 85 ? 1.800 5.663 5.724 1.00 93.38 85 PHE A C 1
ATOM 647 O O . PHE A 1 85 ? 2.722 5.733 4.915 1.00 93.38 85 PHE A O 1
ATOM 654 N N . LEU A 1 86 ? 1.619 6.577 6.683 1.00 96.31 86 LEU A N 1
ATOM 655 C CA . LEU A 1 86 ? 2.575 7.663 6.909 1.00 96.31 86 LEU A CA 1
ATOM 656 C C . LEU A 1 86 ? 3.964 7.103 7.243 1.00 96.31 86 LEU A C 1
ATOM 658 O O . LEU A 1 86 ? 4.958 7.539 6.670 1.00 96.31 86 LEU A O 1
ATOM 662 N N . TRP A 1 87 ? 4.029 6.104 8.121 1.00 96.06 87 TRP A N 1
ATOM 663 C CA . TRP A 1 87 ? 5.280 5.456 8.507 1.00 96.06 87 TRP A CA 1
ATOM 664 C C . TRP A 1 87 ? 5.967 4.733 7.334 1.00 96.06 87 TRP A C 1
ATOM 666 O O . TRP A 1 87 ? 7.177 4.866 7.165 1.00 96.06 87 TRP A O 1
ATOM 676 N N . VAL A 1 88 ? 5.212 4.044 6.467 1.00 95.88 88 VAL A N 1
ATOM 677 C CA . VAL A 1 88 ? 5.754 3.439 5.231 1.00 95.88 88 VAL A CA 1
ATOM 678 C C . VAL A 1 88 ? 6.315 4.503 4.283 1.00 95.88 88 VAL A C 1
ATOM 680 O O . VAL A 1 88 ? 7.375 4.296 3.696 1.00 95.88 88 VAL A O 1
ATOM 683 N N . THR A 1 89 ? 5.659 5.659 4.158 1.00 96.06 89 THR A N 1
ATOM 684 C CA . THR A 1 89 ? 6.185 6.776 3.356 1.00 96.06 89 THR A CA 1
ATOM 685 C C . THR A 1 89 ? 7.514 7.288 3.911 1.00 96.06 89 THR A C 1
ATOM 687 O O . THR A 1 89 ? 8.438 7.530 3.137 1.00 96.06 89 THR A O 1
ATOM 690 N N . LEU A 1 90 ? 7.645 7.399 5.239 1.00 96.75 90 LEU A N 1
ATOM 691 C CA . LEU A 1 90 ? 8.914 7.777 5.872 1.00 96.75 90 LEU A CA 1
ATOM 692 C C . LEU A 1 90 ? 10.022 6.765 5.562 1.00 96.75 90 LEU A C 1
ATOM 694 O O . LEU A 1 90 ? 11.118 7.173 5.189 1.00 96.75 90 LEU A O 1
ATOM 698 N N . LEU A 1 91 ? 9.726 5.462 5.629 1.00 96.94 91 LEU A N 1
ATOM 699 C CA . LEU A 1 91 ? 10.676 4.432 5.203 1.00 96.94 91 LEU A CA 1
ATOM 700 C C . LEU A 1 91 ? 11.079 4.589 3.735 1.00 96.94 91 LEU A C 1
ATOM 702 O O . LEU A 1 91 ? 12.258 4.465 3.421 1.00 96.94 91 LEU A O 1
ATOM 706 N N . GLY A 1 92 ? 10.129 4.873 2.842 1.00 96.62 92 GLY A N 1
ATOM 707 C CA . GLY A 1 92 ? 10.414 5.108 1.426 1.00 96.62 92 GLY A CA 1
ATOM 708 C C . GLY A 1 92 ? 11.401 6.257 1.216 1.00 96.62 92 GLY A C 1
ATOM 709 O O . GLY A 1 92 ? 12.356 6.108 0.460 1.00 96.62 92 GLY A O 1
ATOM 710 N N . ILE A 1 93 ? 11.226 7.362 1.947 1.00 95.75 93 ILE A N 1
ATOM 711 C CA . ILE A 1 93 ? 12.158 8.499 1.922 1.00 95.75 93 ILE A CA 1
ATOM 712 C C . ILE A 1 93 ? 13.546 8.071 2.411 1.00 95.75 93 ILE A C 1
ATOM 714 O O . ILE A 1 93 ? 14.541 8.396 1.771 1.00 95.75 93 ILE A O 1
ATOM 718 N N . THR A 1 94 ? 13.625 7.301 3.498 1.00 95.62 94 THR A N 1
ATOM 719 C CA . THR A 1 94 ? 14.899 6.765 3.998 1.00 95.62 94 THR A CA 1
ATOM 720 C C . THR A 1 94 ? 15.584 5.851 2.977 1.00 95.62 94 THR A C 1
ATOM 722 O O . THR A 1 94 ? 16.787 5.962 2.770 1.00 95.62 94 THR A O 1
ATOM 725 N N . PHE A 1 95 ? 14.844 4.971 2.296 1.00 96.00 95 PHE A N 1
ATOM 726 C CA . PHE A 1 95 ? 15.407 4.153 1.218 1.00 96.00 95 PHE A CA 1
ATOM 727 C C . PHE A 1 95 ? 15.916 5.007 0.055 1.00 96.00 95 PHE A C 1
ATOM 729 O O . PHE A 1 95 ? 16.988 4.718 -0.470 1.00 96.00 95 PHE A O 1
ATOM 736 N N . CYS A 1 96 ? 15.184 6.056 -0.332 1.00 95.00 96 CYS A N 1
ATOM 737 C CA . CYS A 1 96 ? 15.650 6.998 -1.346 1.00 95.00 96 CYS A CA 1
ATOM 738 C C . CYS A 1 96 ? 16.968 7.658 -0.934 1.00 95.00 96 CYS A C 1
ATOM 740 O O . CYS A 1 96 ? 17.888 7.649 -1.741 1.00 95.00 96 CYS A O 1
ATOM 742 N N . ASP A 1 97 ? 17.078 8.139 0.308 1.00 91.62 97 ASP A N 1
ATOM 743 C CA . ASP A 1 97 ? 18.307 8.741 0.847 1.00 91.62 97 ASP A CA 1
ATOM 744 C C . ASP A 1 97 ? 19.510 7.794 0.702 1.00 91.62 97 ASP A C 1
ATOM 746 O O . ASP A 1 97 ? 20.519 8.159 0.096 1.00 91.62 97 ASP A O 1
ATOM 750 N N . TYR A 1 98 ? 19.356 6.533 1.130 1.00 91.12 98 TYR A N 1
ATOM 751 C CA . TYR A 1 98 ? 20.394 5.511 0.973 1.00 91.12 98 TYR A CA 1
ATOM 752 C C . TYR A 1 98 ? 20.751 5.226 -0.492 1.00 91.12 98 TYR A C 1
ATOM 754 O O . TYR A 1 98 ? 21.930 5.077 -0.802 1.00 91.12 98 TYR A O 1
ATOM 762 N N . LEU A 1 99 ? 19.765 5.150 -1.392 1.00 93.69 99 LEU A N 1
ATOM 763 C CA . LEU A 1 99 ? 19.997 4.877 -2.817 1.00 93.69 99 LEU A CA 1
ATOM 764 C C . LEU A 1 99 ? 20.690 6.039 -3.541 1.00 93.69 99 LEU A C 1
ATOM 766 O O . LEU A 1 99 ? 21.440 5.805 -4.484 1.00 93.69 99 LEU A O 1
ATOM 770 N N . THR A 1 100 ? 20.435 7.281 -3.125 1.00 89.38 100 THR A N 1
ATOM 771 C CA . THR A 1 100 ? 21.051 8.479 -3.720 1.00 89.38 100 THR A CA 1
ATOM 772 C C . THR A 1 100 ? 22.364 8.881 -3.062 1.00 89.38 100 THR A C 1
ATOM 774 O O . THR A 1 100 ? 23.003 9.822 -3.523 1.0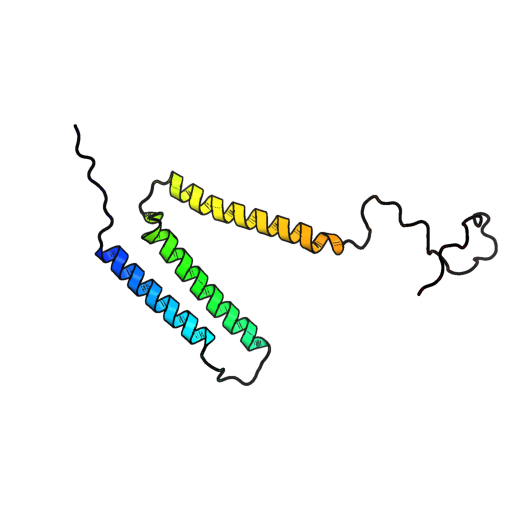0 89.38 100 THR A O 1
ATOM 777 N N . ARG A 1 101 ? 22.793 8.181 -2.009 1.00 84.06 101 ARG A N 1
ATOM 778 C CA . ARG A 1 101 ? 24.023 8.506 -1.285 1.00 84.06 101 ARG A CA 1
ATOM 779 C C . ARG A 1 101 ? 25.257 8.461 -2.186 1.00 84.06 101 ARG A C 1
ATOM 781 O O . ARG A 1 101 ? 26.066 9.371 -2.134 1.00 84.06 101 ARG A O 1
ATOM 788 N N . ASP A 1 102 ? 25.353 7.474 -3.073 1.00 82.56 102 ASP A N 1
ATOM 789 C CA . ASP A 1 102 ? 26.489 7.345 -3.999 1.00 82.56 102 ASP A CA 1
ATOM 790 C C . ASP A 1 102 ? 26.463 8.377 -5.143 1.00 82.56 102 ASP A C 1
ATOM 792 O O . ASP A 1 102 ? 27.391 8.443 -5.948 1.00 82.56 102 ASP A O 1
ATOM 796 N N . TRP A 1 103 ? 25.392 9.171 -5.260 1.00 83.56 103 TRP A N 1
ATOM 797 C CA . TRP A 1 103 ? 25.289 10.234 -6.264 1.00 83.56 103 TRP A CA 1
ATOM 798 C C . TRP A 1 103 ? 25.964 11.528 -5.804 1.00 83.56 103 TRP A C 1
ATOM 800 O O . TRP A 1 103 ? 26.018 12.486 -6.579 1.00 83.56 103 TRP A O 1
ATOM 810 N N . GLU A 1 104 ? 26.476 11.584 -4.570 1.00 78.00 104 GLU A N 1
ATOM 811 C CA . GLU A 1 104 ? 27.255 12.726 -4.110 1.00 78.00 104 GLU A CA 1
ATOM 812 C C . GLU A 1 104 ? 28.574 12.831 -4.909 1.00 78.00 104 GLU A C 1
ATOM 814 O O . GLU A 1 104 ? 29.381 11.902 -4.904 1.00 78.00 104 GLU A O 1
ATOM 819 N N . PRO A 1 105 ? 28.844 13.953 -5.614 1.00 73.94 105 PRO A N 1
ATOM 820 C CA . PRO A 1 105 ? 30.090 14.118 -6.375 1.00 73.94 105 PRO A CA 1
ATOM 821 C C . PRO A 1 105 ? 31.349 14.186 -5.499 1.00 73.94 105 PRO A C 1
ATOM 823 O O . PRO A 1 105 ? 32.465 14.170 -6.016 1.00 73.94 105 PRO A O 1
ATOM 826 N N . ILE A 1 106 ? 31.169 14.347 -4.188 1.00 69.88 106 ILE A N 1
ATOM 827 C CA . ILE A 1 106 ? 32.217 14.600 -3.206 1.00 69.88 106 ILE A CA 1
ATOM 828 C C . ILE A 1 106 ? 32.066 13.527 -2.121 1.00 69.88 106 ILE A C 1
ATOM 830 O O . ILE A 1 106 ? 31.085 13.594 -1.384 1.00 69.88 106 ILE A O 1
ATOM 834 N N . PRO A 1 107 ? 32.980 12.546 -2.024 1.00 69.38 107 PRO A N 1
ATOM 835 C CA . PRO A 1 107 ? 32.868 11.477 -1.039 1.00 69.38 107 PRO A CA 1
ATOM 836 C C . PRO A 1 107 ? 33.096 12.041 0.363 1.00 69.38 107 PRO A C 1
ATOM 838 O O . PRO A 1 107 ? 34.243 12.281 0.722 1.00 69.38 107 PRO A O 1
ATOM 841 N N . GLY A 1 108 ? 32.026 12.252 1.138 1.00 70.12 108 GLY A N 1
ATOM 842 C CA . GLY A 1 108 ? 32.057 12.565 2.573 1.00 70.12 108 GLY A CA 1
ATOM 843 C C . GLY A 1 108 ? 33.193 13.470 3.089 1.00 70.12 108 GLY A C 1
ATOM 844 O O . GLY A 1 108 ? 33.779 14.291 2.386 1.00 70.12 108 GLY A O 1
ATOM 845 N N . TRP A 1 109 ? 33.465 13.401 4.400 1.00 66.62 109 TRP A N 1
ATOM 846 C CA . TRP A 1 109 ? 34.537 14.186 5.051 1.00 66.62 109 TRP A CA 1
ATOM 847 C C . TRP A 1 109 ? 35.873 13.439 4.981 1.00 66.62 109 TRP A C 1
ATOM 849 O O . TRP A 1 109 ? 36.785 13.665 5.779 1.00 66.62 109 TRP A O 1
ATOM 859 N N . GLU A 1 110 ? 35.960 12.501 4.045 1.00 64.81 110 GLU A N 1
ATOM 860 C CA . GLU A 1 110 ? 37.177 11.797 3.724 1.00 64.81 110 GLU A CA 1
ATOM 861 C C . GLU A 1 110 ? 38.009 12.750 2.874 1.00 64.81 110 GLU A C 1
ATOM 863 O O . GLU A 1 110 ? 37.573 13.234 1.829 1.00 64.81 110 GLU A O 1
ATOM 868 N N . SER A 1 111 ? 39.211 13.079 3.347 1.00 57.34 111 SER A N 1
ATOM 869 C CA . SER A 1 111 ? 40.169 13.801 2.518 1.00 57.34 111 SER A CA 1
ATOM 870 C C . SER A 1 111 ? 40.283 13.056 1.186 1.00 57.34 111 SER A C 1
ATOM 872 O O . SER A 1 111 ? 40.473 11.835 1.225 1.00 57.34 111 SER A O 1
ATOM 874 N N . PRO A 1 112 ? 40.172 13.740 0.028 1.00 54.81 112 PRO A N 1
ATOM 875 C CA . PRO A 1 112 ? 40.323 13.083 -1.262 1.00 54.81 112 PRO A CA 1
ATOM 876 C C . PRO A 1 112 ? 41.601 12.243 -1.214 1.00 54.81 112 PRO A C 1
ATOM 878 O O . PRO A 1 112 ? 42.601 12.740 -0.677 1.00 54.81 112 PRO A O 1
ATOM 881 N N . PRO A 1 113 ? 41.595 10.991 -1.719 1.00 58.53 113 PRO A N 1
ATOM 882 C CA . PRO A 1 113 ? 42.810 10.193 -1.769 1.00 58.53 113 PRO A CA 1
ATOM 883 C C . PRO A 1 113 ? 43.867 11.083 -2.402 1.00 58.53 113 PRO A C 1
ATOM 885 O O . PRO A 1 113 ? 43.608 11.650 -3.466 1.00 58.53 113 PRO A O 1
ATOM 888 N N . THR A 1 114 ? 44.987 11.295 -1.707 1.00 54.91 114 THR A N 1
ATOM 889 C CA . THR A 1 114 ? 45.976 12.357 -1.976 1.00 54.91 114 THR A CA 1
ATOM 890 C C . THR A 1 114 ? 46.715 12.202 -3.308 1.00 54.91 114 THR A C 1
ATOM 892 O O . THR A 1 114 ? 47.845 12.647 -3.474 1.00 54.91 114 THR A O 1
ATOM 895 N N . GLY A 1 115 ? 46.077 11.628 -4.314 1.00 56.56 115 GLY A N 1
ATOM 896 C CA . GLY A 1 115 ? 46.228 12.092 -5.661 1.00 56.56 115 GLY A CA 1
ATOM 897 C C . GLY A 1 115 ? 45.365 11.348 -6.673 1.00 56.56 115 GLY A C 1
ATOM 898 O O . GLY A 1 115 ? 44.938 10.211 -6.521 1.00 56.56 115 GLY A O 1
ATOM 899 N N . LYS A 1 116 ? 45.024 12.071 -7.726 1.00 48.66 116 LYS A N 1
ATOM 900 C CA . LYS A 1 116 ? 45.754 12.089 -8.993 1.00 48.66 116 LYS A CA 1
ATOM 901 C C . LYS A 1 116 ? 45.563 13.468 -9.609 1.00 48.66 116 LYS A C 1
ATOM 903 O O . LYS A 1 116 ? 44.898 13.620 -10.621 1.00 48.66 116 LYS A O 1
ATOM 908 N N . PHE A 1 117 ? 46.111 14.498 -8.948 1.00 50.59 117 PHE A N 1
ATOM 909 C CA . PHE A 1 117 ? 46.258 15.829 -9.541 1.00 50.59 117 PHE A CA 1
ATOM 910 C C . PHE A 1 117 ? 47.545 15.866 -10.351 1.00 50.59 117 PHE A C 1
ATOM 912 O O . PHE A 1 117 ? 48.643 16.058 -9.837 1.00 50.59 117 PHE A O 1
ATOM 919 N N . THR A 1 118 ? 47.397 15.679 -11.643 1.00 52.88 118 THR A N 1
ATOM 920 C CA . THR A 1 118 ? 48.495 15.708 -12.602 1.00 52.88 118 THR A CA 1
ATOM 921 C C . THR A 1 118 ? 47.986 16.385 -13.847 1.00 52.88 118 THR A C 1
ATOM 923 O O . THR A 1 118 ? 47.527 15.733 -14.776 1.00 52.88 118 THR A O 1
ATOM 926 N N . HIS A 1 119 ? 48.125 17.703 -13.874 1.00 46.09 119 HIS A N 1
ATOM 927 C CA . HIS A 1 119 ? 48.423 18.389 -15.114 1.00 46.09 119 HIS A CA 1
ATOM 928 C C . HIS A 1 119 ? 49.492 19.447 -14.852 1.00 46.09 119 HIS A C 1
ATOM 930 O O . HIS A 1 119 ? 49.309 20.358 -14.054 1.00 46.09 119 HIS A O 1
ATOM 936 N N . GLY A 1 120 ? 50.629 19.224 -15.514 1.00 47.72 120 GLY A N 1
ATOM 937 C CA . GLY A 1 120 ? 51.534 20.219 -16.082 1.00 47.72 120 GLY A CA 1
ATOM 938 C C . GLY A 1 120 ? 51.776 21.499 -15.296 1.00 47.72 120 GLY A C 1
ATOM 939 O O . GLY A 1 120 ? 51.036 22.465 -15.419 1.00 47.72 120 GLY A O 1
ATOM 940 N N . GLU A 1 121 ? 52.895 21.517 -14.582 1.00 52.56 121 GLU A N 1
ATOM 941 C CA . GLU A 1 121 ? 53.932 22.544 -14.704 1.00 52.56 121 GLU A CA 1
ATOM 942 C C . GLU A 1 121 ? 53.501 23.960 -15.151 1.00 52.56 121 GLU A C 1
ATOM 944 O O . GLU A 1 121 ? 53.913 24.442 -16.200 1.00 52.56 121 GLU A O 1
ATOM 949 N N . ALA A 1 122 ? 52.736 24.689 -14.328 1.00 51.41 122 ALA A N 1
ATOM 950 C CA . ALA A 1 122 ? 52.852 26.149 -14.319 1.00 51.41 122 ALA A CA 1
ATOM 951 C C . ALA A 1 122 ? 54.333 26.499 -14.045 1.00 51.41 122 ALA A C 1
ATOM 953 O O . ALA A 1 122 ? 54.868 26.002 -13.039 1.00 51.41 122 ALA A O 1
ATOM 954 N N . PRO A 1 123 ? 55.015 27.279 -14.908 1.00 47.62 123 PRO A N 1
ATOM 955 C CA . PRO A 1 123 ? 56.417 27.612 -14.703 1.00 47.62 123 PRO A CA 1
ATOM 956 C C . PRO A 1 123 ? 56.549 28.473 -13.440 1.00 47.62 123 PRO A C 1
ATOM 958 O O . PRO A 1 123 ? 56.137 29.630 -13.437 1.00 47.62 123 PRO A O 1
ATOM 961 N N . GLY A 1 124 ? 57.103 27.897 -12.366 1.00 60.62 124 GLY A N 1
ATOM 962 C CA . GLY A 1 124 ? 57.524 28.638 -11.171 1.00 60.62 124 GLY A CA 1
ATOM 963 C C . GLY A 1 124 ? 56.668 28.536 -9.899 1.00 60.62 124 GLY A C 1
ATOM 964 O O . GLY A 1 124 ? 56.767 29.446 -9.085 1.00 60.62 124 GLY A O 1
ATOM 965 N N . ASP A 1 125 ? 55.869 27.483 -9.672 1.00 53.59 125 ASP A N 1
ATOM 966 C CA . ASP A 1 125 ? 55.208 27.287 -8.361 1.00 53.59 125 ASP A CA 1
ATOM 967 C C . ASP A 1 125 ? 56.142 26.583 -7.341 1.00 53.59 125 ASP A C 1
ATOM 969 O O . ASP A 1 125 ? 56.489 25.416 -7.553 1.00 53.59 125 ASP A O 1
ATOM 973 N N . PRO A 1 126 ? 56.518 27.230 -6.215 1.00 55.81 126 PRO A N 1
ATOM 974 C CA . PRO A 1 126 ? 57.357 26.651 -5.158 1.00 55.81 126 PRO A CA 1
ATOM 975 C C . PRO A 1 126 ? 56.714 25.514 -4.340 1.00 55.81 126 PRO A C 1
ATOM 977 O O . PRO A 1 126 ? 57.350 25.003 -3.423 1.00 55.81 126 PRO A O 1
ATOM 980 N N . ARG A 1 127 ? 55.463 25.112 -4.609 1.00 55.69 127 ARG A N 1
ATOM 981 C CA . ARG A 1 127 ? 54.724 24.097 -3.821 1.00 55.69 127 ARG A CA 1
ATOM 982 C C . ARG A 1 127 ? 54.859 22.642 -4.320 1.00 55.69 127 ARG A C 1
ATOM 984 O O . ARG A 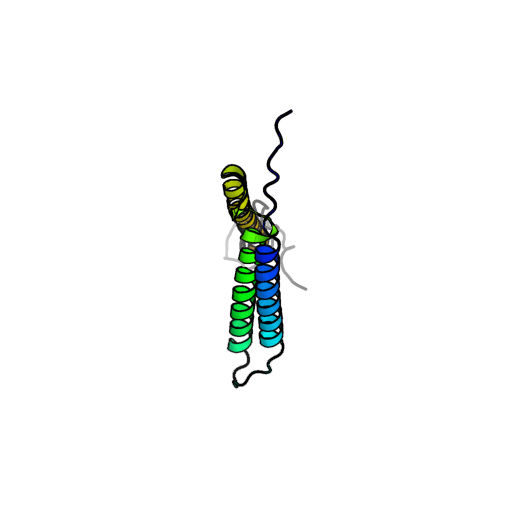1 127 ? 54.096 21.775 -3.896 1.00 55.69 127 ARG A O 1
ATOM 991 N N . ARG A 1 128 ? 55.809 22.336 -5.213 1.00 52.78 128 ARG A N 1
ATOM 992 C CA . ARG A 1 128 ? 55.981 21.011 -5.857 1.00 52.78 128 ARG A CA 1
ATOM 993 C C . ARG A 1 128 ? 56.875 20.011 -5.103 1.00 52.78 128 ARG A C 1
ATOM 995 O O . ARG A 1 128 ? 57.796 19.445 -5.680 1.00 52.78 128 ARG A O 1
ATOM 1002 N N . GLU A 1 129 ? 56.538 19.703 -3.855 1.00 51.66 129 GLU A N 1
ATOM 1003 C CA . GLU A 1 129 ? 57.079 18.522 -3.145 1.00 51.66 129 GLU A CA 1
ATOM 1004 C C . GLU A 1 129 ? 56.075 17.357 -3.055 1.00 51.66 129 GLU A C 1
ATOM 1006 O O . GLU A 1 129 ? 56.267 16.412 -2.297 1.00 51.66 129 GLU A O 1
ATOM 1011 N N . VAL A 1 130 ? 54.983 17.382 -3.823 1.00 56.47 130 VAL A N 1
ATOM 1012 C CA . VAL A 1 130 ? 53.966 16.319 -3.782 1.00 56.47 130 VAL A CA 1
ATOM 1013 C C . VAL A 1 130 ? 54.408 15.089 -4.598 1.00 56.47 130 VAL A C 1
ATOM 1015 O O . VAL A 1 130 ? 54.579 15.201 -5.816 1.00 56.47 130 VAL A O 1
ATOM 1018 N N . PRO A 1 131 ? 54.597 13.904 -3.974 1.00 44.50 131 PRO A N 1
ATOM 1019 C CA . PRO A 1 131 ? 55.133 12.727 -4.650 1.00 44.50 131 PRO A CA 1
ATOM 1020 C C . PRO A 1 131 ? 54.244 12.227 -5.795 1.00 44.50 131 PRO A C 1
ATOM 1022 O O . PRO A 1 131 ? 53.036 12.034 -5.664 1.00 44.50 131 PRO A O 1
ATOM 1025 N N . ARG A 1 132 ? 54.895 11.940 -6.924 1.00 52.31 132 ARG A N 1
ATOM 1026 C CA . ARG A 1 132 ? 54.368 11.510 -8.234 1.00 52.31 132 ARG A CA 1
ATOM 1027 C C . ARG A 1 132 ? 53.684 10.131 -8.269 1.00 52.31 132 ARG A C 1
ATOM 1029 O O . ARG A 1 132 ? 53.614 9.517 -9.328 1.00 52.31 132 ARG A O 1
ATOM 1036 N N . GLN A 1 133 ? 53.169 9.625 -7.152 1.00 51.34 133 GLN A N 1
ATOM 1037 C CA . GLN A 1 133 ? 52.554 8.289 -7.071 1.00 51.34 133 GLN A CA 1
ATOM 1038 C C . GLN A 1 133 ? 51.126 8.238 -7.642 1.00 51.34 133 GLN A C 1
ATOM 1040 O O . GLN A 1 133 ? 50.487 7.192 -7.723 1.00 51.34 133 GLN A O 1
ATOM 1045 N N . TYR A 1 134 ? 50.630 9.383 -8.085 1.00 49.91 134 TYR A N 1
ATOM 1046 C CA . TYR A 1 134 ? 49.240 9.582 -8.397 1.00 49.91 134 TYR A CA 1
ATOM 1047 C C . TYR A 1 134 ? 49.023 9.982 -9.867 1.00 49.91 134 TYR A C 1
ATOM 1049 O O . TYR A 1 134 ? 48.301 10.917 -10.170 1.00 49.91 134 TYR A O 1
ATOM 1057 N N . TYR A 1 135 ? 49.607 9.247 -10.816 1.00 52.44 135 TYR A N 1
ATOM 1058 C CA . TYR A 1 135 ? 49.187 9.302 -12.224 1.00 52.44 135 TYR A CA 1
ATOM 1059 C C . TYR A 1 135 ? 49.199 7.915 -12.851 1.00 52.44 135 TYR A C 1
ATOM 1061 O O . TYR A 1 135 ? 50.156 7.175 -12.656 1.00 52.44 135 TYR A O 1
ATOM 1069 N N . GLY A 1 136 ? 48.150 7.583 -13.607 1.00 37.31 136 GLY A N 1
ATOM 1070 C CA . GLY A 1 136 ? 48.079 6.377 -14.440 1.00 37.31 136 GLY A CA 1
ATOM 1071 C C . GLY A 1 136 ? 47.041 5.347 -13.986 1.00 37.31 136 GLY A C 1
ATOM 1072 O O . GLY A 1 136 ? 47.077 4.898 -12.842 1.00 37.31 136 GLY A O 1
ATOM 1073 N N . ALA A 1 137 ? 46.120 5.014 -14.893 1.00 35.97 137 ALA A N 1
ATOM 1074 C CA . ALA A 1 137 ? 45.506 3.684 -15.028 1.00 35.97 137 ALA A CA 1
ATOM 1075 C C . ALA A 1 137 ? 46.590 2.677 -15.515 1.00 35.97 137 ALA A C 1
ATOM 1077 O O . ALA A 1 137 ? 47.677 3.147 -15.883 1.00 35.97 137 ALA A O 1
ATOM 1078 N N . PRO A 1 138 ? 46.387 1.345 -15.576 1.00 48.88 138 PRO A N 1
ATOM 1079 C CA . PRO A 1 138 ? 45.137 0.570 -15.633 1.00 48.88 138 PRO A CA 1
ATOM 1080 C C . PRO A 1 138 ? 44.444 0.337 -14.288 1.00 48.88 138 PRO A C 1
ATOM 1082 O O . PRO A 1 138 ? 45.149 0.238 -13.260 1.00 48.88 138 PRO A O 1
#

Secondary structure (DSSP, 8-state):
-------PPPHHHHHHHHHHHHHHHHHHHHHHH---SSS-HHHHHHHHHHHHHHHHHHHHHHIIIIIS-TTTS-HHHHHHHHHHHHHHHHHHHHHHHHHHGGG-SS-TTSPPPS--------TT-TT----S------

Sequence (138 aa):
MSEQHHHITPVRTLALNLGALMVLMVLTVVAALVPPFLPNDAWQSVFNNTVALTIACLKATLVILIFMGVKYSTRLTQVYAVMGFLWVTLLGITFCDYLTRDWEPIPGWESPPTGKFTHGEAPGDPRREVPRQYYGAP

Foldseek 3Di:
DDDDPPPDPPVVLVVVLVVVLVVLVVVLVCLVPDDDPDDDDPVSVVVSVVVNVVSVVVSVVSCCVRVVVLVVDDPVSVVVVVVVVVVVVVVVVVVVCVVCLVVPPDNPPPDPPLDDPDDDDPDDDPPPPRDPPRDDDD

Radius of gyration: 29.96 Å; chains: 1; bounding box: 81×42×66 Å